Protein AF-A0A38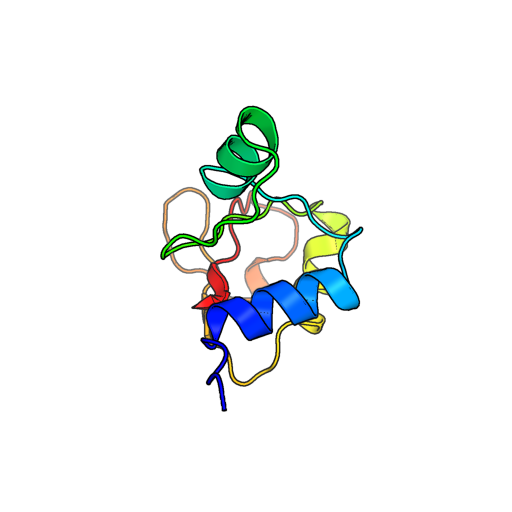0EHA7-F1 (afdb_monomer)

Secondary structure (DSSP, 8-state):
-----HHHHHHHHHHHHHTTTEEE-HHHHHHHHHHS-----SS--EEE-GGGHHHHHHHS-TTSPEEEE-TTS-B--GGGGSSSS---EEEE-

Mean predicted aligned error: 7.74 Å

Radius of gyration: 13.8 Å; Cα contacts (8 Å, |Δi|>4): 97; chains: 1; bounding box: 28×40×33 Å

Nearest PDB structures (foldseek):
  4hx0-assembly1_A  TM=5.906E-01  e=7.641E+00  Thermotoga maritima

pLDDT: mean 80.14, std 16.13, range [36.03, 94.62]

Sequence (93 aa):
MNEMNAKEQLVDNLMKTSSQLFKFHGEVAMQLFLNDELKLPSIVEICVERKRLSDIVKVIPQSYALLYIDKQDQAIAKEDLSLSKNCKSLCAI

Foldseek 3Di:
DPPQDPVNVQVVLCCVPPVPFKDWDDPQNVCCVPPVDRDDDPFTFIDGDLVCPVVSVVSGDPVWDKFFAAPVRDTDDPVVSPDDGHGGGIGTD

Organism: Staphylococcus aureus (NCBI:txid1280)

Structure (mmCIF, N/CA/C/O backbone):
data_AF-A0A380EHA7-F1
#
_entry.id   AF-A0A380EHA7-F1
#
loop_
_atom_site.group_PDB
_atom_site.id
_atom_site.type_symbol
_atom_site.label_atom_id
_atom_site.label_alt_id
_atom_site.label_comp_id
_atom_site.label_asym_id
_atom_site.label_entity_id
_atom_site.label_seq_id
_atom_site.pdbx_PDB_ins_code
_atom_site.Cartn_x
_atom_site.Cartn_y
_atom_site.Cartn_z
_atom_site.occupancy
_atom_site.B_iso_or_equiv
_atom_site.auth_seq_id
_atom_site.auth_comp_id
_a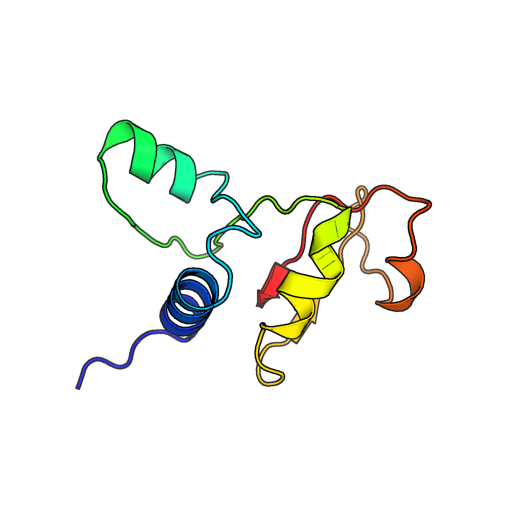tom_site.auth_asym_id
_atom_site.auth_atom_id
_atom_site.pdbx_PDB_model_num
ATOM 1 N N . MET A 1 1 ? 17.426 -19.995 5.341 1.00 36.03 1 MET A N 1
ATOM 2 C CA . MET A 1 1 ? 16.144 -19.305 5.589 1.00 36.03 1 MET A CA 1
ATOM 3 C C . MET A 1 1 ? 16.377 -17.856 5.228 1.00 36.03 1 MET A C 1
ATOM 5 O O . MET A 1 1 ? 17.264 -17.269 5.827 1.00 36.03 1 MET A O 1
ATOM 9 N N . ASN A 1 2 ? 15.701 -17.325 4.207 1.00 46.41 2 ASN A N 1
ATOM 10 C CA . ASN A 1 2 ? 15.798 -15.898 3.910 1.00 46.41 2 ASN A CA 1
ATOM 11 C C . ASN A 1 2 ? 14.994 -15.169 4.986 1.00 46.41 2 ASN A C 1
ATOM 13 O O . ASN A 1 2 ? 13.773 -15.309 5.035 1.00 46.41 2 ASN A O 1
ATOM 17 N N . GLU A 1 3 ? 15.676 -14.451 5.872 1.00 51.81 3 GLU A N 1
ATOM 18 C CA . GLU A 1 3 ? 15.032 -13.431 6.690 1.00 51.81 3 GLU A CA 1
ATOM 19 C C . GLU A 1 3 ? 14.488 -12.377 5.722 1.00 51.81 3 GLU A C 1
ATOM 21 O O . GLU A 1 3 ? 15.242 -11.550 5.216 1.00 51.81 3 GLU A O 1
ATOM 26 N N . MET A 1 4 ? 13.194 -12.445 5.389 1.00 62.47 4 MET A N 1
ATOM 27 C CA . MET A 1 4 ? 12.542 -11.331 4.698 1.00 62.47 4 MET A CA 1
ATOM 28 C C . MET A 1 4 ? 12.729 -10.096 5.569 1.00 62.47 4 MET A C 1
ATOM 30 O O . MET A 1 4 ? 12.363 -10.112 6.750 1.00 62.47 4 MET A O 1
ATOM 34 N N . ASN A 1 5 ? 13.283 -9.041 4.983 1.00 81.38 5 ASN A N 1
ATOM 35 C CA . ASN A 1 5 ? 13.470 -7.771 5.666 1.00 81.38 5 ASN A CA 1
ATOM 36 C C . ASN A 1 5 ? 12.096 -7.258 6.146 1.00 81.38 5 ASN A C 1
ATOM 38 O O . ASN A 1 5 ? 11.102 -7.431 5.440 1.00 81.38 5 ASN A O 1
ATOM 42 N N . ALA A 1 6 ? 12.009 -6.627 7.323 1.00 83.56 6 ALA A N 1
ATOM 43 C CA . ALA A 1 6 ? 10.745 -6.121 7.877 1.00 83.56 6 ALA A CA 1
ATOM 44 C C . ALA A 1 6 ? 9.938 -5.294 6.852 1.00 83.56 6 ALA A C 1
ATOM 46 O O . ALA A 1 6 ? 8.733 -5.474 6.698 1.00 83.56 6 ALA A O 1
ATOM 47 N N . LYS A 1 7 ? 10.622 -4.481 6.040 1.00 86.62 7 LYS A N 1
ATOM 48 C CA . LYS A 1 7 ? 10.013 -3.736 4.930 1.00 86.62 7 LYS A CA 1
ATOM 49 C C . LYS A 1 7 ? 9.355 -4.642 3.884 1.00 86.62 7 LYS A C 1
ATOM 51 O O . LYS A 1 7 ? 8.244 -4.361 3.445 1.00 86.62 7 LYS A O 1
ATOM 56 N N . GLU A 1 8 ? 10.030 -5.714 3.468 1.00 89.56 8 GLU A N 1
ATOM 57 C CA . GLU A 1 8 ? 9.485 -6.674 2.499 1.00 89.56 8 GLU A CA 1
ATOM 58 C C . GLU A 1 8 ? 8.252 -7.370 3.069 1.00 89.56 8 GLU A C 1
ATOM 60 O O . GLU A 1 8 ? 7.262 -7.527 2.362 1.00 89.56 8 GLU A O 1
ATOM 65 N N . GLN A 1 9 ? 8.278 -7.721 4.360 1.00 89.38 9 GLN A N 1
ATOM 66 C CA . GLN A 1 9 ? 7.126 -8.309 5.047 1.00 89.38 9 GLN A CA 1
ATOM 67 C C . GLN A 1 9 ? 5.946 -7.338 5.106 1.00 89.38 9 GLN A C 1
ATOM 69 O O . GLN A 1 9 ? 4.809 -7.737 4.857 1.00 89.38 9 GLN A O 1
ATOM 74 N N . LEU A 1 10 ? 6.202 -6.061 5.403 1.00 89.50 10 LEU A N 1
ATOM 75 C CA . LEU A 1 10 ? 5.165 -5.037 5.431 1.00 89.50 10 LEU A CA 1
ATOM 76 C C . LEU A 1 10 ? 4.539 -4.839 4.047 1.00 89.50 10 LEU A C 1
ATOM 78 O O . LEU A 1 10 ? 3.316 -4.862 3.923 1.00 89.50 10 LEU A O 1
ATOM 82 N N . VAL A 1 11 ? 5.361 -4.677 3.007 1.00 91.12 11 VAL A N 1
ATOM 83 C CA . VAL A 1 11 ? 4.875 -4.478 1.635 1.00 91.12 11 VAL A CA 1
ATOM 84 C C . VAL A 1 11 ? 4.125 -5.713 1.134 1.00 91.12 11 VAL A C 1
ATOM 86 O O . VAL A 1 11 ? 3.044 -5.569 0.567 1.00 91.12 11 VAL A O 1
ATOM 89 N N . ASP A 1 12 ? 4.631 -6.919 1.392 1.00 91.31 12 ASP A N 1
ATOM 90 C CA . ASP A 1 12 ? 3.950 -8.169 1.043 1.00 91.31 12 ASP A CA 1
ATOM 91 C C . ASP A 1 12 ? 2.592 -8.297 1.755 1.00 91.31 12 ASP A C 1
ATOM 93 O O . ASP A 1 12 ? 1.578 -8.594 1.119 1.00 91.31 12 ASP A O 1
ATOM 97 N N . ASN A 1 13 ? 2.524 -7.971 3.050 1.00 90.12 13 ASN A N 1
ATOM 98 C CA . ASN A 1 13 ? 1.264 -7.953 3.794 1.00 90.12 13 ASN A CA 1
ATOM 99 C C . ASN A 1 13 ? 0.274 -6.916 3.232 1.00 90.12 13 ASN A C 1
ATOM 101 O O . ASN A 1 13 ? -0.912 -7.213 3.060 1.00 90.12 13 ASN A O 1
ATOM 105 N N . LEU A 1 14 ? 0.748 -5.713 2.895 1.00 91.50 14 LEU A N 1
ATOM 106 C CA . LEU A 1 14 ? -0.073 -4.677 2.267 1.00 91.50 14 LEU A CA 1
ATOM 107 C C . LEU A 1 14 ? -0.594 -5.127 0.895 1.00 91.50 14 LEU A C 1
ATOM 109 O O . LEU A 1 14 ? -1.778 -4.949 0.613 1.00 91.50 14 LEU A O 1
ATOM 113 N N . MET A 1 15 ? 0.233 -5.761 0.060 1.00 91.62 15 MET A N 1
ATOM 114 C CA . MET A 1 15 ? -0.200 -6.289 -1.239 1.00 91.62 15 MET A CA 1
ATOM 115 C C . MET A 1 15 ? -1.235 -7.415 -1.088 1.00 91.62 15 MET A C 1
ATOM 117 O O . MET A 1 15 ? -2.235 -7.430 -1.809 1.00 91.62 15 MET A O 1
ATOM 121 N N . LYS A 1 16 ? -1.048 -8.324 -0.124 1.00 92.12 16 LYS A N 1
ATOM 122 C CA . LYS A 1 16 ? -1.964 -9.453 0.118 1.00 92.12 16 LYS A CA 1
ATOM 123 C C . LYS A 1 16 ? -3.315 -9.026 0.683 1.00 92.12 16 LYS A C 1
ATOM 125 O O . LYS A 1 16 ? -4.340 -9.565 0.279 1.00 92.12 16 LYS A O 1
ATOM 130 N N . THR A 1 17 ? -3.326 -8.077 1.615 1.00 90.19 17 THR A N 1
ATOM 131 C CA . THR A 1 17 ? -4.550 -7.685 2.335 1.00 90.19 17 THR A CA 1
ATOM 132 C C . THR A 1 17 ? -5.258 -6.485 1.714 1.00 90.19 17 THR A C 1
ATOM 134 O O . THR A 1 17 ? -6.466 -6.332 1.879 1.00 90.19 17 THR A O 1
ATOM 137 N N . SER A 1 18 ? -4.511 -5.616 1.027 1.00 90.56 18 SER A N 1
ATOM 138 C CA . SER A 1 18 ? -4.915 -4.229 0.780 1.00 90.56 18 SER A CA 1
ATOM 139 C C . SER A 1 18 ? -4.430 -3.665 -0.559 1.00 90.56 18 SER A C 1
ATOM 141 O O . SER A 1 18 ? -4.407 -2.447 -0.727 1.00 90.56 18 SER A O 1
ATOM 143 N N . SER A 1 19 ? -4.081 -4.503 -1.541 1.00 89.56 19 SER A N 1
ATOM 144 C CA . SER A 1 19 ? -3.565 -4.061 -2.855 1.00 89.56 19 SER A CA 1
ATOM 145 C C . SER A 1 19 ? -4.467 -3.071 -3.599 1.00 89.56 19 SER A C 1
ATOM 147 O O . SER A 1 19 ? -3.981 -2.268 -4.385 1.00 89.56 19 SER A O 1
ATOM 149 N N . GLN A 1 20 ? -5.777 -3.082 -3.345 1.00 89.94 20 GLN A N 1
ATOM 150 C CA . GLN A 1 20 ? -6.724 -2.136 -3.950 1.00 89.94 20 GLN A CA 1
ATOM 151 C C . GLN A 1 20 ? -6.848 -0.805 -3.189 1.00 89.94 20 GLN A C 1
ATOM 153 O O . GLN A 1 20 ? -7.568 0.095 -3.630 1.00 89.94 20 GLN A O 1
ATOM 158 N N . LEU A 1 21 ? -6.234 -0.688 -2.008 1.00 88.62 21 LEU A N 1
ATOM 159 C CA . LEU A 1 21 ? -6.326 0.502 -1.157 1.00 88.62 21 LEU A CA 1
ATOM 160 C C . LEU A 1 21 ? -5.254 1.539 -1.496 1.00 88.62 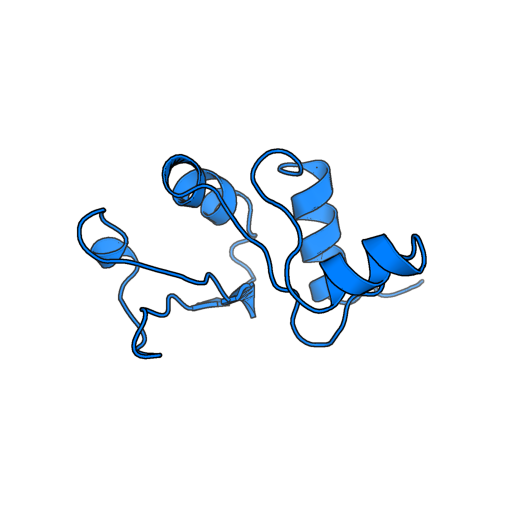21 LEU A C 1
ATOM 162 O O . LEU A 1 21 ? -5.439 2.715 -1.184 1.00 88.62 21 LEU A O 1
ATOM 166 N N . PHE A 1 22 ? -4.164 1.122 -2.140 1.00 92.44 22 PHE A N 1
ATOM 167 C CA . PHE A 1 22 ? -3.033 1.984 -2.449 1.00 92.44 22 PHE A CA 1
ATOM 168 C C . PHE A 1 22 ? -2.454 1.713 -3.835 1.00 92.44 22 PHE A C 1
ATOM 170 O O . PHE A 1 22 ? -2.760 0.720 -4.489 1.00 92.44 22 PHE A O 1
ATOM 177 N N . LYS A 1 23 ? -1.593 2.624 -4.274 1.00 91.88 23 LYS A N 1
ATOM 178 C CA . LYS A 1 23 ? -0.714 2.454 -5.431 1.00 91.88 23 LYS A CA 1
ATOM 179 C C . LYS A 1 23 ? 0.702 2.794 -5.005 1.00 91.88 23 LYS A C 1
ATOM 181 O O . LYS A 1 23 ? 0.879 3.701 -4.194 1.00 91.88 23 LYS A O 1
ATOM 186 N N . PHE A 1 24 ? 1.696 2.111 -5.559 1.00 93.06 24 PHE A N 1
ATOM 187 C CA . PHE A 1 24 ? 3.077 2.554 -5.390 1.00 93.06 24 PHE A CA 1
ATOM 188 C C . PHE A 1 24 ? 3.264 3.950 -5.988 1.00 93.06 24 PHE A C 1
ATOM 190 O O . PHE A 1 24 ? 2.598 4.326 -6.959 1.00 93.06 24 PHE A O 1
ATOM 197 N N . HIS A 1 25 ? 4.165 4.715 -5.387 1.00 91.56 25 HIS A N 1
ATOM 198 C CA . HIS A 1 25 ? 4.582 6.031 -5.844 1.00 91.56 25 HIS A CA 1
ATOM 199 C C . HIS A 1 25 ? 6.114 6.115 -5.901 1.00 91.56 25 HIS A C 1
ATOM 201 O O . HIS A 1 25 ? 6.807 5.168 -5.522 1.00 91.56 25 HIS A O 1
ATOM 207 N N . GLY A 1 26 ? 6.627 7.229 -6.425 1.00 90.62 26 GLY A N 1
ATOM 208 C CA . GLY A 1 26 ? 8.058 7.512 -6.461 1.00 90.62 26 GLY A CA 1
ATOM 209 C C . GLY A 1 26 ? 8.863 6.456 -7.215 1.00 90.62 26 GLY A C 1
ATOM 210 O O . GLY A 1 26 ? 8.473 5.993 -8.292 1.00 90.62 26 GLY A O 1
ATOM 211 N N . GLU A 1 27 ? 9.998 6.074 -6.634 1.00 92.88 27 GLU A N 1
ATOM 212 C CA . GLU A 1 27 ? 10.962 5.166 -7.256 1.00 92.88 27 GLU A CA 1
ATOM 213 C C . GLU A 1 27 ? 10.363 3.789 -7.565 1.00 92.88 27 GLU A C 1
ATOM 215 O O . GLU A 1 27 ? 10.576 3.270 -8.658 1.00 92.88 27 GLU A O 1
ATOM 220 N N . VAL A 1 28 ? 9.553 3.222 -6.664 1.00 93.06 28 VAL A N 1
ATOM 221 C CA . VAL A 1 28 ? 8.948 1.895 -6.880 1.00 93.06 28 VAL A CA 1
ATOM 222 C C . VAL A 1 28 ? 8.009 1.913 -8.085 1.00 93.06 28 VAL A C 1
ATOM 224 O O . VAL A 1 28 ? 8.074 1.029 -8.936 1.00 93.06 28 VAL A O 1
ATOM 227 N N . ALA A 1 29 ? 7.163 2.941 -8.195 1.00 92.75 29 ALA A N 1
ATOM 228 C CA . ALA A 1 29 ? 6.268 3.090 -9.341 1.00 92.75 29 ALA A CA 1
ATOM 229 C C . ALA A 1 29 ? 7.042 3.280 -10.652 1.00 92.75 29 ALA A C 1
ATOM 231 O O . ALA A 1 29 ? 6.667 2.712 -11.676 1.00 92.75 29 ALA A O 1
ATOM 232 N N . MET A 1 30 ? 8.130 4.053 -10.614 1.00 93.19 30 MET A N 1
ATOM 233 C CA . MET A 1 30 ? 8.994 4.273 -11.771 1.00 93.19 30 MET A CA 1
ATOM 234 C C . MET A 1 30 ? 9.668 2.972 -12.232 1.00 93.19 30 MET A C 1
ATOM 236 O O . MET A 1 30 ? 9.662 2.684 -13.425 1.00 93.19 30 MET A O 1
ATOM 240 N N . GLN A 1 31 ? 10.212 2.173 -11.310 1.00 92.88 31 GLN A N 1
ATOM 241 C CA . GLN A 1 31 ? 10.869 0.901 -11.635 1.00 92.88 31 GLN A CA 1
ATOM 242 C C . GLN A 1 31 ? 9.885 -0.126 -12.202 1.00 92.88 31 GLN A C 1
ATOM 244 O O . GLN A 1 31 ? 10.184 -0.747 -13.220 1.00 92.88 31 GLN A O 1
ATOM 249 N N . LEU A 1 32 ? 8.691 -0.242 -11.611 1.00 92.38 32 LEU A N 1
ATOM 250 C CA . LEU A 1 32 ? 7.625 -1.091 -12.149 1.00 92.38 32 LEU A CA 1
ATOM 251 C C . LEU A 1 32 ? 7.224 -0.661 -13.564 1.00 92.38 32 LEU A C 1
ATOM 253 O O . LEU A 1 32 ? 7.024 -1.502 -14.429 1.00 92.38 32 LEU A O 1
ATOM 257 N N . PHE A 1 33 ? 7.134 0.645 -13.821 1.00 91.81 33 PHE A N 1
ATOM 258 C CA . PHE A 1 33 ? 6.753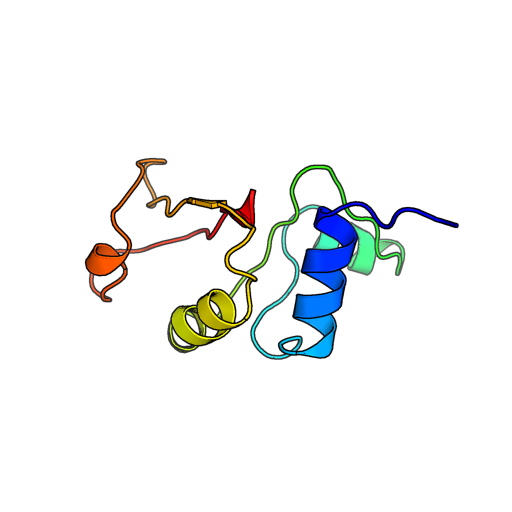 1.150 -15.138 1.00 91.81 33 PHE A CA 1
ATOM 259 C C . PHE A 1 33 ? 7.834 0.937 -16.208 1.00 91.81 33 PHE A C 1
ATOM 261 O O . PHE A 1 33 ? 7.509 0.594 -17.341 1.00 91.81 33 PHE A O 1
ATOM 268 N N . LEU A 1 34 ? 9.106 1.173 -15.871 1.00 94.62 34 LEU A N 1
ATOM 269 C CA . LEU A 1 34 ? 10.210 1.108 -16.834 1.00 94.62 34 LEU A CA 1
ATOM 270 C C . LEU A 1 34 ? 10.714 -0.317 -17.072 1.00 94.62 34 LEU A C 1
ATOM 272 O O . LEU A 1 34 ? 11.062 -0.651 -18.201 1.00 94.62 34 LEU A O 1
ATOM 276 N N . ASN A 1 35 ? 10.782 -1.123 -16.011 1.00 93.62 35 ASN A N 1
ATOM 277 C CA . ASN A 1 35 ? 11.500 -2.396 -16.009 1.00 93.62 35 ASN A CA 1
ATOM 278 C C . ASN A 1 35 ? 10.604 -3.602 -15.684 1.00 93.62 35 ASN A C 1
ATOM 280 O O . ASN A 1 35 ? 11.094 -4.723 -15.749 1.00 93.62 35 ASN A O 1
ATOM 284 N N . ASP A 1 36 ? 9.331 -3.395 -15.320 1.00 92.06 36 ASP A N 1
ATOM 285 C CA . ASP A 1 36 ? 8.423 -4.445 -14.818 1.00 92.06 36 ASP A CA 1
ATOM 286 C C . ASP A 1 36 ? 9.003 -5.220 -13.612 1.00 92.06 36 ASP A C 1
ATOM 288 O O . ASP A 1 36 ? 8.728 -6.396 -13.382 1.00 92.06 36 ASP A O 1
ATOM 292 N N . GLU A 1 37 ? 9.838 -4.544 -12.813 1.00 89.75 37 GLU A N 1
ATOM 293 C CA . GLU A 1 37 ? 10.524 -5.117 -11.653 1.00 89.75 37 GLU A CA 1
ATOM 294 C C . GLU A 1 37 ? 10.076 -4.453 -10.346 1.00 89.75 37 GLU A C 1
ATOM 296 O O . GLU A 1 37 ? 10.174 -3.234 -10.172 1.00 89.75 37 GLU A O 1
ATOM 301 N N . LEU A 1 38 ? 9.659 -5.268 -9.370 1.00 87.25 38 LEU A N 1
ATOM 302 C CA . LEU A 1 38 ? 9.371 -4.804 -8.013 1.00 87.25 38 LEU A CA 1
ATOM 303 C C . LEU A 1 38 ? 10.655 -4.772 -7.174 1.00 87.25 38 LEU A C 1
ATOM 305 O O . LEU A 1 38 ? 11.005 -5.740 -6.498 1.00 87.25 38 LEU A O 1
ATOM 309 N N . LYS A 1 39 ? 11.347 -3.631 -7.194 1.00 88.75 39 LYS A N 1
ATOM 310 C CA . LYS A 1 39 ? 12.488 -3.344 -6.313 1.00 88.75 39 LYS A CA 1
ATOM 311 C C . LYS A 1 39 ? 12.058 -2.404 -5.194 1.00 88.75 39 LYS A C 1
ATOM 313 O O . LYS A 1 39 ? 11.512 -1.339 -5.461 1.00 88.75 39 LYS A O 1
ATOM 318 N N . LEU A 1 40 ? 12.307 -2.794 -3.942 1.00 90.62 40 LEU A N 1
ATOM 319 C CA . LEU A 1 40 ? 11.961 -1.990 -2.768 1.00 90.62 40 LEU A CA 1
ATOM 320 C C . LEU A 1 40 ? 13.192 -1.202 -2.276 1.00 90.62 40 LEU A C 1
ATOM 322 O O . LEU A 1 40 ? 14.059 -1.801 -1.626 1.00 90.62 40 LEU A O 1
ATOM 326 N N . PRO A 1 41 ? 13.280 0.119 -2.523 1.00 88.81 41 PRO A N 1
ATOM 327 C CA . PRO A 1 41 ? 14.352 0.969 -2.001 1.00 88.81 41 PRO A CA 1
ATOM 328 C C . PRO A 1 41 ? 14.211 1.160 -0.483 1.00 88.81 41 PRO A C 1
ATOM 330 O O . PRO A 1 41 ? 13.333 0.569 0.153 1.00 88.81 41 PRO A O 1
ATOM 333 N N . SER A 1 42 ? 15.097 1.938 0.142 1.00 87.31 42 SER A N 1
ATOM 334 C CA . SER A 1 42 ? 15.079 2.154 1.601 1.00 87.31 42 SER A CA 1
ATOM 335 C C . SER A 1 42 ? 13.762 2.747 2.108 1.00 87.31 42 SER A C 1
ATOM 337 O O . SER A 1 42 ? 13.344 2.420 3.213 1.00 87.31 42 SER A O 1
ATOM 339 N N . ILE A 1 43 ? 13.093 3.568 1.292 1.00 86.31 43 ILE A N 1
ATOM 340 C CA . ILE A 1 43 ? 11.797 4.181 1.597 1.00 86.31 43 ILE A CA 1
ATOM 341 C C . ILE A 1 43 ? 10.816 3.794 0.495 1.00 86.31 43 ILE A C 1
ATOM 343 O O . ILE A 1 43 ? 11.059 4.076 -0.672 1.00 86.31 43 ILE A O 1
ATOM 347 N N . VAL A 1 44 ? 9.703 3.159 0.857 1.00 90.56 44 VAL A N 1
ATOM 348 C CA . VAL A 1 44 ? 8.650 2.787 -0.096 1.00 90.56 44 VAL A CA 1
ATOM 349 C C . VAL A 1 44 ? 7.512 3.786 0.016 1.00 90.56 44 VAL A C 1
ATOM 351 O O . VAL A 1 44 ? 6.826 3.852 1.033 1.00 90.56 44 VAL A O 1
ATOM 354 N N . GLU A 1 45 ? 7.301 4.552 -1.047 1.00 90.19 45 GLU A N 1
ATOM 355 C CA . GLU A 1 45 ? 6.214 5.519 -1.114 1.00 90.19 45 GLU A CA 1
ATOM 356 C C . GLU A 1 45 ? 4.952 4.872 -1.685 1.00 90.19 45 GLU A C 1
ATOM 358 O O . GLU A 1 45 ? 4.982 4.174 -2.704 1.00 90.19 45 GLU A O 1
ATOM 363 N N . ILE A 1 46 ? 3.817 5.141 -1.043 1.00 91.81 46 ILE A N 1
ATOM 364 C CA . ILE A 1 46 ? 2.503 4.713 -1.514 1.00 91.81 46 ILE A CA 1
ATOM 365 C C . ILE A 1 46 ? 1.532 5.890 -1.522 1.00 91.81 46 ILE A C 1
ATOM 367 O O . ILE A 1 46 ? 1.534 6.741 -0.635 1.00 91.81 46 ILE A O 1
ATOM 371 N N . CYS A 1 47 ? 0.661 5.924 -2.521 1.00 90.06 47 CYS A N 1
ATOM 372 C CA . CYS A 1 47 ? -0.485 6.817 -2.565 1.00 90.06 47 CYS A CA 1
ATOM 373 C C . CYS A 1 47 ? -1.742 6.059 -2.151 1.00 90.06 47 CYS A C 1
ATOM 375 O O . CYS A 1 47 ? -2.011 4.969 -2.653 1.00 90.06 47 CYS A O 1
ATOM 377 N N . VAL A 1 48 ? -2.539 6.671 -1.280 1.00 89.44 48 VAL A N 1
ATOM 378 C CA . VAL A 1 48 ? -3.773 6.095 -0.736 1.00 89.44 48 VAL A CA 1
ATOM 379 C C . VAL A 1 48 ? -4.903 7.087 -0.964 1.00 89.44 48 VAL A C 1
ATOM 381 O O . VAL A 1 48 ? -4.735 8.294 -0.775 1.00 89.44 48 VAL A O 1
ATOM 384 N N . GLU A 1 49 ? -6.076 6.602 -1.362 1.00 86.19 49 GLU A N 1
ATOM 385 C CA . GLU A 1 49 ? -7.254 7.465 -1.416 1.00 86.19 49 GLU A CA 1
ATOM 386 C C . GLU A 1 49 ? -7.602 7.963 -0.010 1.00 86.19 49 GLU A C 1
ATOM 388 O O . GLU A 1 49 ? -7.707 7.173 0.926 1.00 86.19 49 GLU A O 1
ATOM 393 N N . ARG A 1 50 ? -7.867 9.266 0.145 1.00 82.88 50 ARG A N 1
ATOM 394 C CA . ARG A 1 50 ? -8.121 9.886 1.459 1.00 82.88 50 ARG A CA 1
ATOM 395 C C . ARG A 1 50 ? -9.183 9.154 2.289 1.00 82.88 50 ARG A C 1
ATOM 397 O O . ARG A 1 50 ? -9.017 9.001 3.492 1.00 82.88 50 ARG A O 1
ATOM 404 N N . LYS A 1 51 ? -10.253 8.674 1.644 1.00 84.81 51 LYS A N 1
ATOM 405 C CA . LYS A 1 51 ? -11.347 7.922 2.290 1.00 84.81 51 LYS A CA 1
ATOM 406 C C . LYS A 1 51 ? -10.950 6.515 2.769 1.00 84.81 51 LYS A C 1
ATOM 408 O O . LYS A 1 51 ? -11.679 5.947 3.567 1.00 84.81 51 LYS A O 1
ATOM 413 N N . ARG A 1 52 ? -9.830 5.966 2.280 1.00 85.69 52 ARG A N 1
ATOM 414 C CA . ARG A 1 52 ? -9.312 4.618 2.590 1.00 85.69 52 ARG A CA 1
ATOM 415 C C . ARG A 1 52 ? -8.053 4.650 3.466 1.00 85.69 52 ARG A C 1
ATOM 417 O O . ARG A 1 52 ? -7.506 3.601 3.789 1.00 85.69 52 ARG A O 1
ATOM 424 N N . LEU A 1 53 ? -7.590 5.836 3.873 1.00 85.19 53 LEU A N 1
ATOM 425 C CA . LEU A 1 53 ? -6.400 5.986 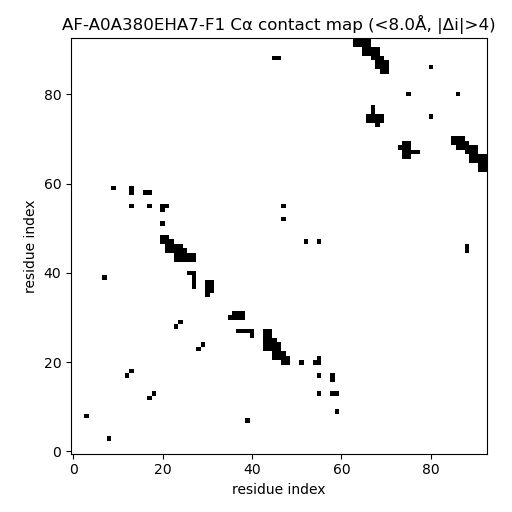4.719 1.00 85.19 53 LEU A CA 1
ATOM 426 C C . LEU A 1 53 ? -6.562 5.279 6.072 1.00 85.19 53 LEU A C 1
ATOM 428 O O . LEU A 1 53 ? -5.652 4.612 6.550 1.00 85.19 53 LEU A O 1
ATOM 432 N N . SER A 1 54 ? -7.738 5.381 6.682 1.00 85.62 54 SER A N 1
ATOM 433 C CA . SER A 1 54 ? -8.047 4.656 7.916 1.00 85.62 54 SER A CA 1
ATOM 434 C C . SER A 1 54 ? -8.008 3.139 7.728 1.00 85.62 54 SER A C 1
ATOM 436 O O . SER A 1 54 ? -7.632 2.429 8.656 1.00 85.62 54 SER A O 1
ATOM 438 N N . ASP A 1 55 ? -8.385 2.638 6.552 1.00 88.50 55 ASP A N 1
ATOM 439 C CA . ASP A 1 55 ? -8.403 1.206 6.257 1.00 88.50 55 ASP A CA 1
ATOM 440 C C . ASP A 1 55 ? -6.985 0.662 6.088 1.00 88.50 55 ASP A C 1
ATOM 442 O O . ASP A 1 55 ? -6.671 -0.388 6.644 1.00 88.50 55 ASP A O 1
ATOM 446 N N . ILE A 1 56 ? -6.097 1.408 5.418 1.00 88.19 56 ILE A N 1
ATOM 447 C CA . ILE A 1 56 ? -4.704 0.977 5.267 1.00 88.19 56 ILE A CA 1
ATOM 448 C C . ILE A 1 56 ? -3.930 1.039 6.589 1.00 88.19 56 ILE A C 1
ATOM 450 O O . ILE A 1 56 ? -3.156 0.142 6.898 1.00 88.19 56 ILE A O 1
ATOM 454 N N . VAL A 1 57 ? -4.177 2.055 7.421 1.00 87.50 57 VAL A N 1
ATOM 455 C CA . VAL A 1 57 ? -3.521 2.182 8.733 1.00 87.50 57 VAL A CA 1
ATOM 456 C C . VAL A 1 57 ? -3.881 1.008 9.651 1.00 87.50 57 VAL A C 1
ATOM 458 O O . VAL A 1 57 ? -3.048 0.569 10.437 1.00 87.50 57 VAL A O 1
ATOM 461 N N . LYS A 1 58 ? -5.104 0.470 9.548 1.00 87.56 58 LYS A N 1
ATOM 462 C CA . LYS A 1 58 ? -5.562 -0.670 10.362 1.00 87.56 58 LYS A CA 1
ATOM 463 C C . LYS A 1 58 ? -4.881 -1.993 10.015 1.00 87.56 58 LYS A C 1
ATOM 465 O O . LYS A 1 58 ? -4.841 -2.866 10.875 1.00 87.56 58 LYS A O 1
ATOM 470 N N . VAL A 1 59 ? -4.402 -2.165 8.781 1.00 88.50 59 VAL A N 1
ATOM 471 C CA . VAL A 1 59 ? -3.751 -3.417 8.355 1.00 88.50 59 VAL A CA 1
ATOM 472 C C . VAL A 1 59 ? -2.251 -3.438 8.642 1.00 88.50 59 VAL A C 1
ATOM 474 O O . VAL A 1 59 ? -1.635 -4.501 8.576 1.00 88.50 59 VAL A O 1
ATOM 477 N N . ILE A 1 60 ? -1.658 -2.283 8.965 1.00 88.12 60 ILE A N 1
ATOM 478 C CA . ILE A 1 60 ? -0.256 -2.203 9.372 1.00 88.12 60 ILE A CA 1
ATOM 479 C C . ILE A 1 60 ? -0.131 -2.812 10.779 1.00 88.12 60 ILE A C 1
ATOM 481 O O . ILE A 1 60 ? -0.830 -2.369 11.695 1.00 88.12 60 ILE A O 1
ATOM 485 N N . PRO A 1 61 ? 0.735 -3.825 10.980 1.00 85.94 61 PRO A N 1
ATOM 486 C CA . PRO A 1 61 ? 0.916 -4.441 12.289 1.00 85.94 61 PRO A CA 1
ATOM 487 C C . PRO A 1 61 ? 1.366 -3.430 13.350 1.00 85.94 61 PRO A C 1
ATOM 489 O O . PRO A 1 61 ? 2.181 -2.552 13.082 1.00 85.94 61 PRO A O 1
ATOM 492 N N . GLN A 1 62 ? 0.901 -3.602 14.590 1.00 85.12 62 GLN A N 1
ATOM 493 C CA . GLN A 1 62 ? 1.249 -2.716 15.714 1.00 85.12 62 GLN A CA 1
ATOM 494 C C . GLN A 1 62 ? 2.733 -2.763 16.115 1.00 85.12 62 GLN A C 1
ATOM 496 O O . GLN A 1 62 ? 3.173 -1.947 16.917 1.00 85.12 62 GLN A O 1
ATOM 501 N N . SER A 1 63 ? 3.502 -3.710 15.571 1.00 86.19 63 SER A N 1
ATOM 502 C CA . SER A 1 63 ? 4.957 -3.769 15.730 1.00 86.19 63 SER A CA 1
ATOM 503 C C . SER A 1 63 ? 5.694 -2.646 14.994 1.00 86.19 63 SER A C 1
ATOM 505 O O . SER A 1 63 ? 6.863 -2.419 15.289 1.00 86.19 63 SER A O 1
ATOM 507 N N . TYR A 1 64 ? 5.043 -1.975 14.038 1.00 86.00 64 TYR A N 1
ATOM 508 C CA . TYR A 1 64 ? 5.614 -0.849 13.299 1.00 86.00 64 TYR A CA 1
ATOM 509 C C . TYR A 1 64 ? 5.282 0.477 13.976 1.00 86.00 64 TYR A C 1
ATOM 511 O O . TYR A 1 64 ? 4.170 0.681 14.476 1.00 86.00 64 TYR A O 1
ATOM 519 N N . ALA A 1 65 ? 6.235 1.406 13.943 1.00 86.19 65 ALA A N 1
ATOM 520 C CA . ALA A 1 65 ? 6.003 2.762 14.406 1.00 86.19 65 ALA A CA 1
ATOM 521 C C . ALA A 1 65 ? 5.341 3.570 13.283 1.00 86.19 65 ALA A C 1
ATOM 523 O O . ALA A 1 65 ? 5.871 3.702 12.180 1.00 86.19 65 ALA A O 1
ATOM 524 N N . LEU A 1 66 ? 4.166 4.128 13.569 1.00 85.88 66 LEU A N 1
ATOM 525 C CA . LEU A 1 66 ? 3.464 5.001 12.634 1.00 85.88 66 LEU A CA 1
ATOM 526 C C . LEU A 1 66 ? 3.765 6.459 12.961 1.00 85.88 66 LEU A C 1
ATOM 528 O O . LEU A 1 66 ? 3.400 6.940 14.035 1.00 85.88 66 LEU A O 1
ATOM 532 N N . LEU A 1 67 ? 4.380 7.159 12.009 1.00 85.56 67 LEU A N 1
ATOM 533 C CA . LEU A 1 67 ? 4.593 8.599 12.071 1.00 85.56 67 LEU A CA 1
ATOM 534 C C . LEU A 1 67 ? 3.660 9.294 11.073 1.00 85.56 67 LEU A C 1
ATOM 536 O O . LEU A 1 67 ? 3.673 9.001 9.874 1.00 85.56 67 LEU A O 1
ATOM 540 N N . TYR A 1 68 ? 2.846 10.222 11.572 1.00 83.56 68 TYR A N 1
ATOM 541 C CA . TYR A 1 68 ? 1.953 11.034 10.749 1.00 83.56 68 TYR A CA 1
ATOM 542 C C . TYR A 1 68 ? 2.599 12.393 10.523 1.00 83.56 68 TYR A C 1
ATOM 544 O O . TYR A 1 68 ? 2.963 13.066 11.485 1.00 83.56 68 TYR A O 1
ATOM 552 N N . ILE A 1 69 ? 2.746 12.778 9.258 1.00 82.88 69 ILE A N 1
ATOM 553 C CA . ILE A 1 69 ? 3.437 14.001 8.852 1.00 82.88 69 ILE A CA 1
ATOM 554 C C . ILE A 1 69 ? 2.493 14.832 7.975 1.00 82.88 69 ILE A C 1
ATOM 556 O O . ILE A 1 69 ? 1.852 14.310 7.051 1.00 82.88 69 ILE A O 1
ATOM 560 N N . ASP A 1 70 ? 2.377 16.125 8.273 1.00 80.31 70 ASP A N 1
ATOM 561 C CA . ASP A 1 70 ? 1.575 17.059 7.486 1.00 80.31 70 ASP A CA 1
ATOM 562 C C . ASP A 1 70 ? 2.315 17.583 6.235 1.00 80.31 70 ASP A C 1
ATOM 564 O O . ASP A 1 70 ? 3.369 17.097 5.836 1.00 80.31 70 ASP A O 1
ATOM 568 N N . LYS A 1 71 ? 1.738 18.575 5.546 1.00 76.19 71 LYS A N 1
ATOM 569 C CA . LYS A 1 71 ? 2.359 19.184 4.352 1.00 76.19 71 LYS A CA 1
ATOM 570 C C . LYS A 1 71 ? 3.589 20.052 4.644 1.00 76.19 71 LYS A C 1
ATOM 572 O O . LYS A 1 71 ? 4.213 20.504 3.688 1.00 76.19 71 LYS A O 1
ATOM 577 N N . GLN A 1 72 ? 3.866 20.354 5.905 1.00 82.00 72 GLN A N 1
ATOM 578 C CA . GLN A 1 72 ? 4.969 21.193 6.374 1.00 82.00 72 GLN A CA 1
ATOM 579 C C . GLN A 1 72 ? 6.069 20.352 7.040 1.00 82.00 72 GLN A C 1
ATOM 581 O O . GLN A 1 72 ? 6.895 20.893 7.778 1.00 82.00 72 GLN A O 1
ATOM 586 N N . ASP A 1 73 ? 6.067 19.038 6.792 1.00 79.12 73 ASP A N 1
ATOM 587 C CA . ASP A 1 73 ? 6.955 18.058 7.417 1.00 79.12 73 ASP A CA 1
ATOM 588 C C . ASP A 1 73 ? 6.892 18.064 8.954 1.00 79.12 73 ASP A C 1
ATOM 590 O O . ASP A 1 73 ? 7.851 17.702 9.636 1.00 79.12 73 ASP A O 1
ATOM 594 N N . GLN A 1 74 ? 5.750 18.470 9.520 1.00 81.50 74 GLN A N 1
ATOM 595 C CA . GLN A 1 74 ? 5.534 18.460 10.962 1.00 81.50 74 GLN A CA 1
ATOM 596 C C . GLN A 1 74 ? 4.820 17.184 11.390 1.00 81.50 74 GLN A C 1
ATOM 598 O O . GLN A 1 74 ? 3.852 16.749 10.761 1.00 81.50 74 GLN A O 1
ATOM 603 N N . ALA A 1 75 ? 5.299 16.593 12.485 1.00 82.12 75 ALA A N 1
ATOM 604 C CA . ALA A 1 75 ? 4.637 15.461 13.110 1.00 82.12 75 ALA A CA 1
ATOM 605 C C . ALA A 1 75 ? 3.282 15.903 13.677 1.00 82.12 75 ALA A C 1
ATOM 607 O O . ALA A 1 75 ? 3.202 16.890 14.409 1.00 82.12 75 ALA A O 1
ATOM 608 N N . ILE A 1 76 ? 2.231 15.155 13.358 1.00 83.00 76 ILE A N 1
ATOM 609 C CA . ILE A 1 76 ? 0.874 15.410 13.847 1.00 83.00 76 ILE A CA 1
ATOM 610 C C . ILE A 1 76 ? 0.339 14.212 14.625 1.00 83.00 76 ILE A C 1
ATOM 612 O O . ILE A 1 76 ? 0.778 13.073 14.439 1.00 83.00 76 ILE A O 1
ATOM 616 N N . ALA A 1 77 ? -0.624 14.469 15.507 1.00 76.88 77 ALA A N 1
ATOM 617 C CA . ALA A 1 77 ? -1.283 13.414 16.253 1.00 76.88 77 ALA A CA 1
ATOM 618 C C . ALA A 1 77 ? -2.225 12.615 15.336 1.00 76.88 77 ALA A C 1
ATOM 620 O O . ALA A 1 77 ? -2.751 13.121 14.340 1.00 76.88 77 ALA A O 1
ATOM 621 N N . LYS A 1 78 ? -2.474 11.347 15.672 1.00 73.31 78 LYS A N 1
ATOM 622 C CA . LYS A 1 78 ? -3.372 10.478 14.892 1.00 73.31 78 LYS A CA 1
ATOM 623 C C . LYS A 1 78 ? -4.802 11.036 14.852 1.00 73.31 78 LYS A C 1
ATOM 625 O O . LYS A 1 78 ? -5.529 10.824 13.884 1.00 73.31 78 LYS A O 1
ATOM 630 N N . GLU A 1 79 ? -5.207 11.745 15.897 1.00 68.81 79 GLU A N 1
ATOM 631 C CA . GLU A 1 79 ? -6.525 12.363 16.052 1.00 68.81 79 GLU A CA 1
ATOM 632 C C . GLU A 1 79 ? -6.717 13.546 15.079 1.00 68.81 79 GLU A C 1
ATOM 634 O O . GLU A 1 79 ? -7.826 13.788 14.588 1.00 68.81 79 GLU A O 1
ATOM 639 N N . ASP A 1 80 ? -5.617 14.207 14.703 1.00 66.50 80 ASP A N 1
ATOM 640 C CA . ASP A 1 80 ? -5.589 15.322 13.746 1.00 66.50 80 ASP A CA 1
ATOM 641 C C . ASP A 1 80 ? -5.679 14.860 12.283 1.00 66.50 80 ASP A C 1
ATOM 643 O O . ASP A 1 80 ? -5.867 15.666 11.368 1.00 66.50 80 ASP A O 1
ATOM 647 N N . LEU A 1 81 ? -5.658 13.542 12.045 1.00 65.50 81 LEU A N 1
ATOM 648 C CA . LEU A 1 81 ? -5.932 12.945 10.735 1.00 65.50 81 LEU A CA 1
ATOM 649 C C . LEU A 1 81 ? -7.387 13.190 10.273 1.00 65.50 81 LEU A C 1
ATOM 651 O O . LEU A 1 81 ? -7.733 12.929 9.114 1.00 65.50 81 LEU A O 1
ATOM 655 N N . SER A 1 82 ? -8.249 13.707 11.162 1.00 53.91 82 SER A N 1
ATOM 656 C CA . SER A 1 82 ? -9.646 14.066 10.908 1.00 53.91 82 SER A CA 1
ATOM 657 C C . SER A 1 82 ? -9.799 15.229 9.904 1.00 53.91 82 SER A C 1
ATOM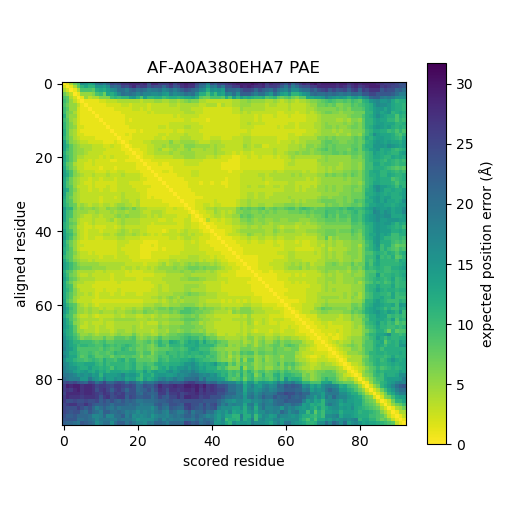 659 O O . SER A 1 82 ? -9.986 16.399 10.215 1.00 53.91 82 SER A O 1
ATOM 661 N N . LEU A 1 83 ? -9.741 14.861 8.624 1.00 53.06 83 LEU A N 1
ATOM 662 C CA . LEU A 1 83 ? -10.477 15.399 7.470 1.00 53.06 83 LEU A CA 1
ATOM 663 C C . LEU A 1 83 ? -10.536 16.919 7.168 1.00 53.06 83 LEU A C 1
ATOM 665 O O . LEU A 1 83 ? -11.092 17.252 6.121 1.00 53.06 83 LEU A O 1
ATOM 669 N N . SER A 1 84 ? -9.860 17.837 7.868 1.00 47.16 84 SER A N 1
ATOM 670 C CA . SER A 1 84 ? -9.846 19.267 7.467 1.00 47.16 84 SER A CA 1
ATOM 671 C C . SER A 1 84 ? -8.526 19.782 6.879 1.00 47.16 84 SER A C 1
ATOM 673 O O . SER A 1 84 ? -8.550 20.730 6.094 1.00 47.16 84 SER A O 1
ATOM 675 N N . LYS A 1 85 ? -7.379 19.137 7.136 1.00 47.00 85 LYS A N 1
ATOM 676 C CA . LYS A 1 85 ? -6.085 19.601 6.608 1.00 47.00 85 LYS A CA 1
ATOM 677 C C . LYS A 1 85 ?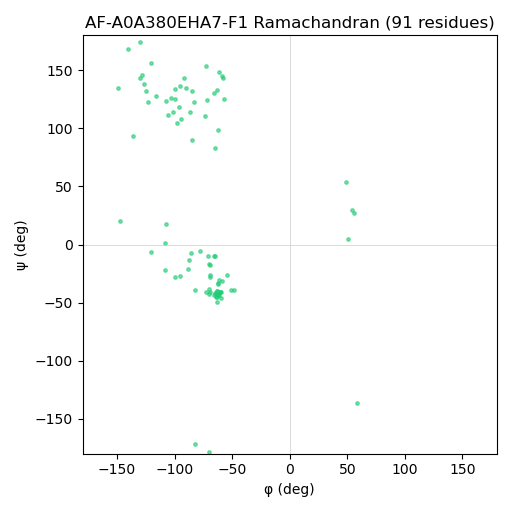 -5.237 18.447 6.063 1.00 47.00 85 LYS A C 1
ATOM 679 O O . LYS A 1 85 ? -4.474 17.813 6.762 1.00 47.00 85 LYS A O 1
ATOM 684 N N . ASN A 1 86 ? -5.365 18.212 4.756 1.00 46.47 86 ASN A N 1
ATOM 685 C CA . ASN A 1 86 ? -4.198 18.147 3.874 1.00 46.47 86 ASN A CA 1
ATOM 686 C C . ASN A 1 86 ? -2.993 17.259 4.308 1.00 46.47 86 ASN A C 1
ATOM 688 O O . ASN A 1 86 ? -1.872 17.745 4.274 1.00 46.47 86 ASN A O 1
ATOM 692 N N . CYS A 1 87 ? -3.172 15.971 4.620 1.00 43.66 87 CYS A N 1
ATOM 693 C CA . CYS A 1 87 ? -2.052 15.027 4.824 1.00 43.66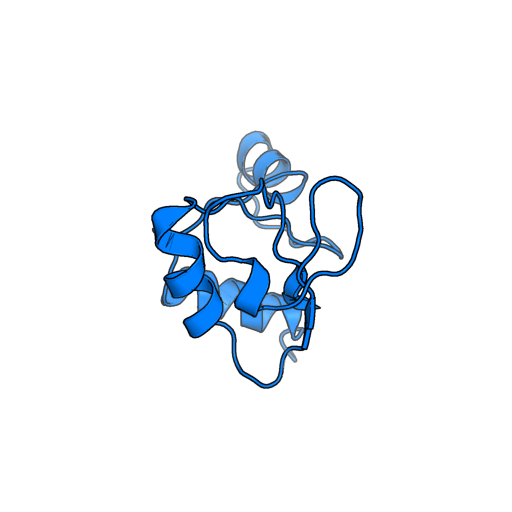 87 CYS A CA 1
ATOM 694 C C . CYS A 1 87 ? -1.583 14.435 3.479 1.00 43.66 87 CYS A C 1
ATOM 696 O O . CYS A 1 87 ? -2.430 14.017 2.685 1.00 43.66 87 CYS A O 1
ATOM 698 N N . LYS A 1 88 ? -0.267 14.416 3.205 1.00 42.97 88 LYS A N 1
ATOM 699 C CA . LYS A 1 88 ? 0.311 13.855 1.963 1.00 42.97 88 LYS A CA 1
ATOM 700 C C . LYS A 1 88 ? 0.871 12.437 2.123 1.00 42.97 88 LYS A C 1
ATOM 702 O O . LYS A 1 88 ? 0.847 11.703 1.141 1.00 42.97 88 LYS A O 1
ATOM 707 N N . SER A 1 89 ? 1.323 12.044 3.315 1.00 48.44 89 SER A N 1
ATOM 708 C CA . SER A 1 89 ? 2.191 10.868 3.438 1.00 48.44 89 SER A CA 1
ATOM 709 C C . SER A 1 89 ? 1.995 10.150 4.773 1.00 48.44 89 SER A C 1
ATOM 711 O O . SER A 1 89 ? 1.949 10.787 5.823 1.00 48.44 89 SER A O 1
ATOM 713 N N . LEU A 1 90 ? 1.887 8.820 4.728 1.00 49.44 90 LEU A N 1
ATOM 714 C CA . LEU A 1 90 ? 2.025 7.940 5.887 1.00 49.44 90 LEU A CA 1
ATOM 715 C C . LEU A 1 90 ? 3.391 7.263 5.760 1.00 49.44 90 LEU A C 1
ATOM 717 O O . LEU A 1 90 ? 3.581 6.458 4.849 1.00 49.44 90 LEU A O 1
ATOM 721 N N . CYS A 1 91 ? 4.325 7.592 6.649 1.00 42.47 91 CYS A N 1
ATOM 722 C CA . CYS A 1 91 ? 5.588 6.867 6.754 1.00 42.47 91 CYS A CA 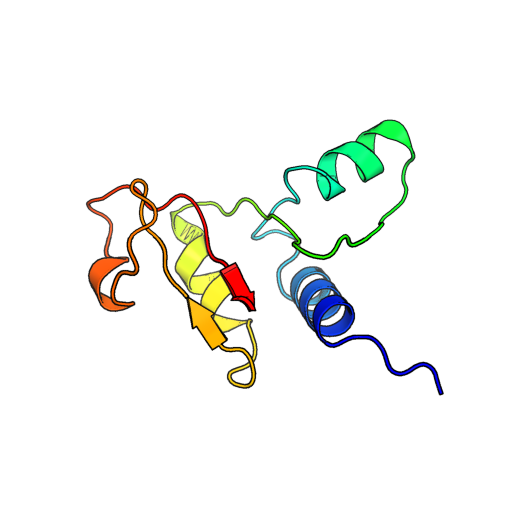1
ATOM 723 C C . CYS A 1 91 ? 5.428 5.790 7.829 1.00 42.47 91 CYS A C 1
ATOM 725 O O . CYS A 1 91 ? 5.332 6.097 9.018 1.00 42.47 91 CYS A O 1
ATOM 727 N N . ALA A 1 92 ? 5.367 4.530 7.400 1.00 45.03 92 ALA A N 1
ATOM 728 C CA . ALA A 1 92 ? 5.597 3.395 8.283 1.00 45.03 92 ALA A CA 1
ATOM 729 C C . ALA A 1 92 ? 7.109 3.143 8.303 1.00 45.03 92 ALA A C 1
ATOM 731 O O . ALA A 1 92 ? 7.686 2.848 7.254 1.00 45.03 92 ALA A O 1
ATOM 732 N N . ILE A 1 93 ? 7.734 3.348 9.465 1.00 39.25 93 ILE A N 1
ATOM 733 C CA . ILE A 1 93 ? 9.154 3.052 9.708 1.00 39.25 93 ILE A CA 1
ATOM 734 C C . ILE A 1 93 ? 9.244 1.684 10.384 1.00 39.25 93 ILE A C 1
ATOM 736 O O . ILE A 1 93 ? 8.453 1.437 11.328 1.00 39.25 93 ILE A O 1
#

Solvent-accessible surface area (backbone atoms only — not comparable to full-atom values): 5927 Å² total; per-residue (Å²): 131,84,79,70,51,70,66,56,51,51,52,50,50,43,52,74,77,41,51,91,50,46,42,68,28,69,69,46,36,49,37,36,72,77,68,73,38,95,59,81,63,99,71,81,48,64,46,57,50,82,94,39,45,71,62,56,59,68,72,53,62,87,90,49,54,80,50,44,32,42,80,80,76,41,81,51,59,80,78,65,68,66,86,79,70,73,68,76,54,78,50,78,93